Protein AF-F8UHG7-F1 (afdb_monomer)

Radius of gyration: 21.0 Å; Cα contacts (8 Å, |Δi|>4): 400; chains: 1; bounding box: 40×36×71 Å

InterPro domains:
  IPR013424 PEP-CTERM protein-sorting domain [PF07589] (144-165)
  IPR013424 PEP-CTERM protein-sorting domain [TIGR02595] (144-167)
  IPR061210 Npun_F0296-like domain [NF050191] (2-139)

Solvent-accessible surface area (backbone atoms only — not comparable 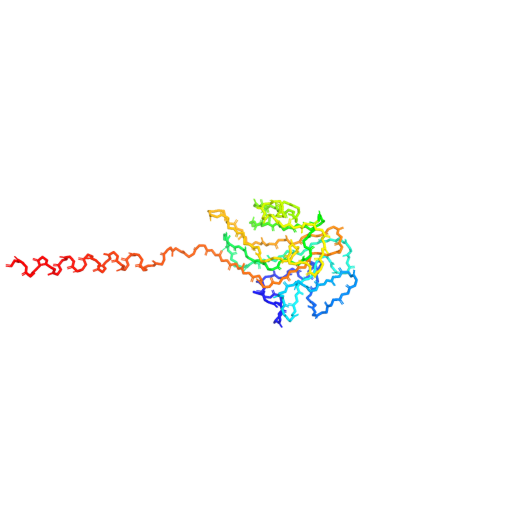to full-atom values): 8739 Å² total; per-residue (Å²): 72,46,40,70,91,42,79,80,46,69,38,62,42,93,86,32,28,48,44,79,44,73,68,66,60,98,57,45,53,60,31,61,93,66,69,75,22,30,39,36,22,18,36,95,41,55,46,36,38,33,47,36,29,59,78,49,68,22,24,34,41,34,32,32,37,11,24,27,16,75,53,26,33,46,33,35,18,38,93,84,40,79,72,49,72,45,40,26,46,58,51,13,68,77,70,78,40,42,40,73,47,40,61,79,45,65,56,16,20,46,76,46,78,47,77,48,76,90,48,61,26,32,31,43,33,46,34,11,66,34,64,44,35,20,37,34,56,37,44,72,41,50,85,71,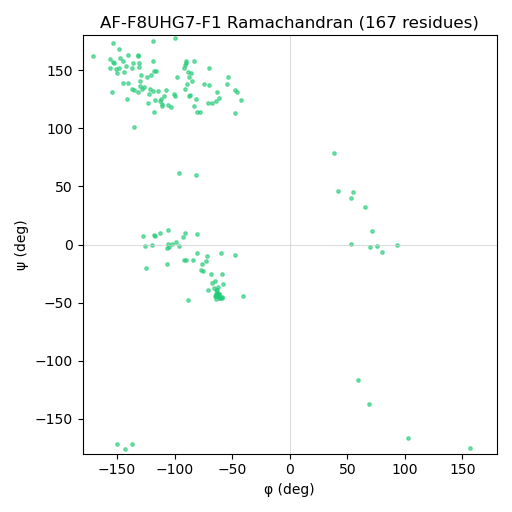72,79,57,65,61,61,58,50,46,53,51,51,51,52,52,53,54,56,53,54,56,65,74,75,108

Sequence (169 aa):
IDFSSGCGYANCNTAGNYQIVNNSTSTYARPVGSDGNYLTVPNPQSNGSATFQLGTTANYFGLLWGSLDTYNSITFLLNGTTVASYTGTQIAQMLGLNANGNQQNPSSNAYINFFFGDLLFNAVRLTSTNFAFESDNHAFGANVPEPGALALFGIGLAGLALRRRRQTA

pLDDT: mean 91.63, std 10.03, range [52.09, 98.69]

Foldseek 3Di:
DFCQVHDPFPDFPPVWQKDWDQQADPQGAAFPPHHHIWMKPHPPDFWTKTKGFRVDKFQKKKKFKFQAAQFKKKFFAAPNHTPDMDHSVRVCVVPVADRHRDRPDVSRTDIDMGGRDPDIGGMMMITGNGRTTIIGDMDTHHPDPPPCVVVVVVVVVVVVVVVVVVVVD

Organism: NCBI:txid358574

Secondary structure (DSSP, 8-state):
--STTS--SSB--TTSS-EEESS--SS--PPTT--S-EEEES-SSSSEEEEEEEEEEESEEEEEEES--SSEEEEEEETTEEEEEEEHHHHHHHHT---S--SS-GGGSEEEEEE-TT--EEEEEEEESSS-EEEEEEEEE----S-THHHHHHHHHHHHHHHHHHH--

Nearest PDB structures (foldseek):
  6tfj-assembly1_D  TM=5.182E-01  e=6.509E-03  Bacillus thuringiensis
  6tfj-assembly1_A  TM=4.942E-01  e=1.774E-02  Bacillus thuringiensis
  6v1v-assembly1_D  TM=4.767E-01  e=4.089E-02  Bacillus thuringiensis
  3eb7-assembly3_C  TM=4.607E-01  e=2.174E-01  Bacillus thuringiensis
  2okx-assembly1_A  TM=4.740E-01  e=1.155E+00  Bacillus sp. GL1

Structure (mmCIF, N/CA/C/O backbone):
data_AF-F8UHG7-F1
#
_entry.id   AF-F8UHG7-F1
#
loop_
_atom_site.group_PDB
_atom_site.id
_atom_site.type_symbol
_atom_site.label_atom_id
_atom_site.label_alt_id
_atom_site.label_comp_id
_atom_site.label_asym_id
_atom_site.label_entity_id
_atom_site.label_seq_id
_atom_site.pdbx_PDB_ins_code
_atom_site.Cartn_x
_atom_site.Cartn_y
_atom_site.Cartn_z
_atom_site.occupancy
_atom_site.B_iso_or_equiv
_atom_site.auth_seq_id
_atom_site.auth_comp_id
_atom_site.auth_asym_id
_atom_site.auth_atom_id
_atom_site.pdbx_PDB_model_num
ATOM 1 N N . ILE A 1 1 ? -0.347 -8.136 9.036 1.00 93.19 1 ILE A N 1
ATOM 2 C CA . ILE A 1 1 ? -0.143 -9.185 8.013 1.00 93.19 1 ILE A CA 1
ATOM 3 C C . ILE A 1 1 ? 1.296 -9.066 7.555 1.00 93.19 1 ILE A C 1
ATOM 5 O O . ILE A 1 1 ? 1.644 -8.036 6.999 1.00 93.19 1 ILE A O 1
ATOM 9 N N . ASP A 1 2 ? 2.100 -10.0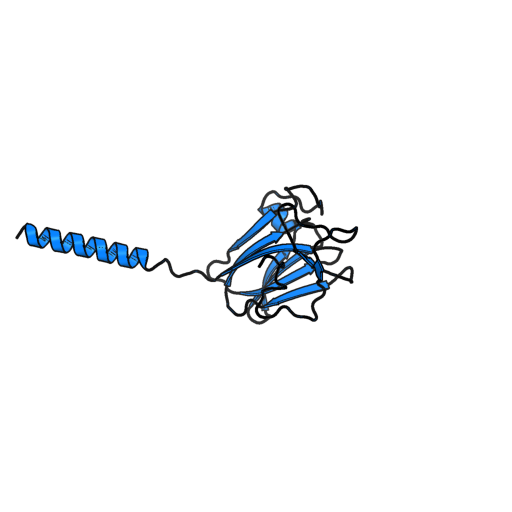80 7.848 1.00 92.00 2 ASP A N 1
ATOM 10 C CA . ASP A 1 2 ? 3.555 -10.153 7.613 1.00 92.00 2 ASP A CA 1
ATOM 11 C C . ASP A 1 2 ? 3.931 -11.200 6.544 1.00 92.00 2 ASP A C 1
ATOM 13 O O . ASP A 1 2 ? 5.070 -11.640 6.450 1.00 92.00 2 ASP A O 1
ATOM 17 N N . PHE A 1 3 ? 2.916 -11.734 5.854 1.00 94.88 3 PHE A N 1
ATOM 18 C CA . PHE A 1 3 ? 2.979 -12.782 4.832 1.00 94.88 3 PHE A CA 1
ATOM 19 C C . PHE A 1 3 ? 3.691 -14.100 5.198 1.00 94.88 3 PHE A C 1
ATOM 21 O O . PHE A 1 3 ? 3.725 -15.044 4.397 1.00 94.88 3 PHE A O 1
ATOM 28 N N . SER A 1 4 ? 4.205 -14.231 6.418 1.00 93.06 4 SER A N 1
ATOM 29 C CA . SER A 1 4 ? 5.019 -15.365 6.864 1.00 93.06 4 SER A CA 1
ATOM 30 C C . SER A 1 4 ? 4.169 -16.600 7.171 1.00 93.06 4 SER A C 1
ATOM 32 O O . SER A 1 4 ? 4.642 -17.729 7.071 1.00 93.06 4 SER A O 1
ATOM 34 N N . SER A 1 5 ? 2.879 -16.395 7.445 1.00 90.44 5 SER A N 1
ATOM 35 C CA . SER A 1 5 ? 1.857 -17.441 7.610 1.00 90.44 5 SER A CA 1
ATOM 36 C C . SER A 1 5 ? 0.896 -17.554 6.413 1.00 90.44 5 SER A C 1
ATOM 38 O O . SER A 1 5 ? -0.134 -18.224 6.493 1.00 90.44 5 SER A O 1
ATOM 40 N N . GLY A 1 6 ? 1.228 -16.911 5.288 1.00 89.31 6 GLY A N 1
ATOM 41 C CA . GLY A 1 6 ? 0.364 -16.783 4.114 1.00 89.31 6 GLY A CA 1
ATOM 42 C C . GLY A 1 6 ? -0.274 -15.398 4.012 1.00 89.31 6 GLY A C 1
ATOM 43 O O . GLY A 1 6 ? 0.143 -14.451 4.663 1.00 89.31 6 GLY A O 1
ATOM 44 N N . CYS A 1 7 ? -1.287 -15.252 3.161 1.00 90.12 7 CYS A N 1
ATOM 45 C CA . CYS A 1 7 ? -1.787 -13.929 2.782 1.00 90.12 7 CYS A CA 1
ATOM 46 C C . CYS A 1 7 ? -2.500 -13.152 3.913 1.00 90.12 7 CYS A C 1
ATOM 48 O O . CYS A 1 7 ? -2.511 -11.928 3.881 1.00 90.12 7 CYS A O 1
ATOM 50 N N . GLY A 1 8 ? -3.076 -13.818 4.920 1.00 90.94 8 GLY A N 1
ATOM 51 C CA . GLY A 1 8 ? -3.597 -13.167 6.135 1.00 90.94 8 GLY A CA 1
ATOM 52 C C . GLY A 1 8 ? -4.852 -12.291 5.977 1.00 90.94 8 GLY A C 1
ATOM 53 O O . GLY A 1 8 ? -5.355 -11.781 6.975 1.00 90.94 8 GLY A O 1
ATOM 54 N N . TYR A 1 9 ? -5.379 -12.122 4.761 1.00 93.69 9 TYR A N 1
ATOM 55 C CA . TYR A 1 9 ? -6.647 -11.435 4.490 1.00 93.69 9 TYR A CA 1
ATOM 56 C C . TYR A 1 9 ? -7.840 -12.396 4.514 1.00 93.69 9 TYR A C 1
ATOM 58 O O . TYR A 1 9 ? -7.687 -13.594 4.276 1.00 93.69 9 TYR A O 1
ATOM 66 N N . ALA A 1 10 ? -9.048 -11.862 4.728 1.00 91.56 10 ALA A N 1
ATOM 67 C CA . ALA A 1 10 ? -10.279 -12.657 4.703 1.00 91.56 10 ALA A CA 1
ATOM 68 C C . ALA A 1 1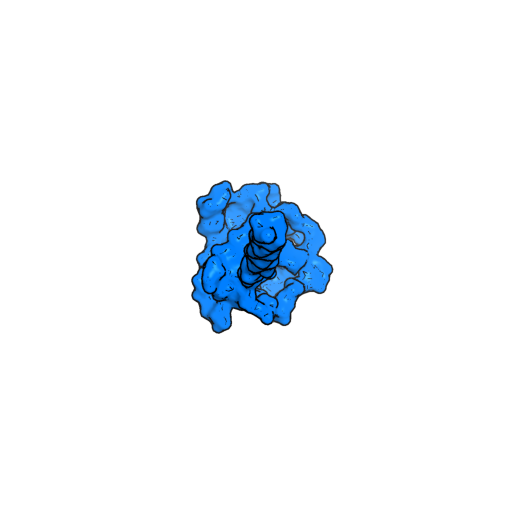0 ? -10.526 -13.295 3.327 1.00 91.56 10 ALA A C 1
ATOM 70 O O . ALA A 1 10 ? -11.000 -14.425 3.234 1.00 91.56 10 ALA A O 1
ATOM 71 N N . ASN A 1 11 ? -10.179 -12.581 2.253 1.00 90.62 11 ASN A N 1
ATOM 72 C CA . ASN A 1 11 ? -10.058 -13.165 0.925 1.00 90.62 11 ASN A CA 1
ATOM 73 C C . ASN A 1 11 ? -8.868 -12.545 0.193 1.00 90.62 11 ASN A C 1
ATOM 75 O O . ASN A 1 11 ? -8.762 -11.327 0.043 1.00 90.62 11 ASN A O 1
ATOM 79 N N . CYS A 1 12 ? -7.991 -13.422 -0.269 1.00 83.50 12 CYS A N 1
ATOM 80 C CA . CYS A 1 12 ? -6.723 -13.086 -0.889 1.00 83.50 12 CYS A CA 1
ATOM 81 C C . CYS A 1 12 ? -6.774 -12.968 -2.409 1.00 83.50 12 CYS A C 1
ATOM 83 O O . CYS A 1 12 ? -5.727 -12.822 -3.018 1.00 83.50 12 CYS A O 1
ATOM 85 N N . ASN A 1 13 ? -7.965 -13.051 -3.012 1.00 73.75 13 ASN A N 1
ATOM 86 C CA . ASN A 1 13 ? -8.179 -13.138 -4.453 1.00 73.75 13 ASN A CA 1
ATOM 87 C C . ASN A 1 13 ? -7.121 -14.022 -5.127 1.00 73.75 13 ASN A C 1
ATOM 89 O O . ASN A 1 13 ? -6.181 -13.528 -5.744 1.00 73.75 13 ASN A O 1
ATOM 93 N N . THR A 1 14 ? -7.288 -15.339 -5.037 1.00 61.66 14 THR A N 1
ATOM 94 C CA . THR A 1 14 ? -6.358 -16.329 -5.612 1.00 61.66 14 THR A CA 1
ATOM 95 C C . THR A 1 14 ? -6.188 -16.220 -7.135 1.00 61.66 14 THR A C 1
ATOM 97 O O . THR A 1 14 ? -5.340 -16.908 -7.690 1.00 61.66 14 THR A O 1
ATOM 100 N N . ALA A 1 15 ? -6.981 -15.382 -7.817 1.00 66.44 15 ALA A N 1
ATOM 101 C CA . ALA A 1 15 ? -6.827 -15.043 -9.231 1.00 66.44 15 ALA A CA 1
ATOM 102 C C . ALA A 1 15 ? -6.038 -13.735 -9.479 1.00 66.44 15 ALA A C 1
ATOM 104 O O . ALA A 1 15 ? -5.854 -13.344 -10.629 1.00 66.44 15 ALA A O 1
ATOM 105 N N . GLY A 1 16 ? -5.603 -13.030 -8.430 1.00 76.81 16 GLY A N 1
ATOM 106 C CA . GLY A 1 16 ? -4.786 -11.821 -8.533 1.00 76.81 16 GLY A CA 1
ATOM 107 C C . GLY A 1 16 ? -3.361 -12.118 -9.003 1.00 76.81 16 GLY A C 1
ATOM 108 O O . GLY A 1 16 ? -2.816 -13.189 -8.747 1.00 76.81 16 GLY A O 1
ATOM 109 N N . ASN A 1 17 ? -2.734 -11.151 -9.670 1.00 91.12 17 ASN A N 1
ATOM 110 C CA . ASN A 1 17 ? -1.389 -11.294 -10.229 1.00 91.12 17 ASN A CA 1
ATOM 111 C C . ASN A 1 17 ? -0.308 -11.078 -9.160 1.00 91.12 17 ASN A C 1
ATOM 113 O O . ASN A 1 17 ? 0.473 -10.148 -9.291 1.00 91.12 17 ASN A O 1
ATOM 117 N N . TYR A 1 18 ? -0.259 -11.862 -8.085 1.00 94.00 18 TYR A N 1
ATOM 118 C CA . TYR A 1 18 ? 0.736 -11.665 -7.024 1.00 94.00 18 TYR A CA 1
ATOM 119 C C . TYR A 1 18 ? 1.452 -12.947 -6.625 1.00 94.00 18 TYR A C 1
ATOM 121 O O . TYR A 1 18 ? 0.971 -14.055 -6.859 1.00 94.00 18 TYR A O 1
ATOM 129 N N . GLN A 1 19 ? 2.587 -12.780 -5.953 1.00 94.31 19 GLN A N 1
ATOM 130 C CA . GLN A 1 19 ? 3.249 -13.853 -5.222 1.00 94.31 19 GLN A CA 1
ATOM 131 C C . GLN A 1 19 ? 3.617 -13.400 -3.812 1.00 94.31 19 GLN A C 1
ATOM 133 O O . GLN A 1 19 ? 3.823 -12.215 -3.554 1.00 94.31 19 GLN A O 1
ATOM 138 N N . ILE A 1 20 ? 3.693 -14.375 -2.909 1.00 94.94 20 ILE A N 1
ATOM 139 C CA . ILE A 1 20 ? 4.339 -14.223 -1.609 1.00 94.94 20 ILE A CA 1
ATOM 140 C C . ILE A 1 20 ? 5.691 -14.913 -1.725 1.00 94.94 20 ILE A C 1
ATOM 142 O O . ILE A 1 20 ? 5.751 -16.110 -2.012 1.00 94.94 20 ILE A O 1
ATOM 146 N N . VAL A 1 21 ? 6.764 -14.152 -1.549 1.00 95.62 21 VAL A N 1
ATOM 147 C CA . VAL A 1 21 ? 8.140 -14.601 -1.786 1.00 95.62 21 VAL A CA 1
ATOM 148 C C . VAL A 1 21 ? 9.026 -14.236 -0.601 1.00 95.62 21 VAL A C 1
ATOM 150 O O . VAL A 1 21 ? 8.669 -13.391 0.214 1.00 95.62 21 VAL A O 1
ATOM 153 N N . ASN A 1 22 ? 10.195 -14.866 -0.498 1.00 96.62 22 ASN A N 1
ATOM 154 C CA . ASN A 1 22 ? 11.166 -14.592 0.567 1.00 96.62 22 ASN A CA 1
ATOM 155 C C . ASN A 1 22 ? 12.577 -14.277 0.047 1.00 96.62 22 ASN A C 1
ATOM 157 O O . ASN A 1 22 ? 13.508 -14.135 0.839 1.00 96.62 22 ASN A O 1
ATOM 161 N N . ASN A 1 23 ? 12.744 -14.141 -1.266 1.00 95.06 23 ASN A N 1
ATOM 162 C CA . ASN A 1 23 ? 13.999 -13.819 -1.940 1.00 95.06 23 ASN A CA 1
ATOM 163 C C . ASN A 1 23 ? 13.880 -12.501 -2.719 1.00 95.06 23 ASN A C 1
ATOM 165 O O . ASN A 1 23 ? 12.794 -11.942 -2.819 1.00 95.06 23 ASN A O 1
ATOM 169 N N . SER A 1 24 ? 14.982 -12.028 -3.298 1.00 95.00 24 SER A N 1
ATOM 170 C CA . SER A 1 24 ? 14.996 -10.922 -4.266 1.00 95.00 24 SER A CA 1
ATOM 171 C C . SER A 1 24 ? 15.534 -11.424 -5.608 1.00 95.00 24 SER A C 1
ATOM 173 O O . SER A 1 24 ? 16.361 -12.336 -5.650 1.00 95.00 24 SER A O 1
ATOM 175 N N . THR A 1 25 ? 15.064 -10.837 -6.702 1.00 93.62 25 THR A N 1
ATOM 176 C CA . THR A 1 25 ? 15.437 -11.153 -8.087 1.00 93.62 25 THR A CA 1
ATOM 177 C C . THR A 1 25 ? 15.630 -9.857 -8.883 1.00 93.62 25 THR A C 1
ATOM 179 O O . THR A 1 25 ? 15.609 -8.766 -8.321 1.00 93.62 25 THR A O 1
ATOM 182 N N . SER A 1 26 ? 15.807 -9.944 -10.205 1.00 90.19 26 SER A N 1
ATOM 183 C CA . SER A 1 26 ? 15.827 -8.756 -11.069 1.00 90.19 26 SER A CA 1
ATOM 184 C C . SER A 1 26 ? 14.450 -8.112 -11.274 1.00 90.19 26 SER A C 1
ATOM 186 O O . SER A 1 26 ? 14.390 -7.002 -11.789 1.00 90.19 26 SER A O 1
ATOM 188 N N . THR A 1 27 ? 13.354 -8.795 -10.924 1.00 92.38 27 THR A N 1
ATOM 189 C CA . THR A 1 27 ? 11.975 -8.304 -11.117 1.00 92.38 27 THR A CA 1
ATOM 190 C C . THR A 1 27 ? 11.303 -7.864 -9.821 1.00 92.38 27 THR A C 1
ATOM 192 O O . THR A 1 27 ? 10.289 -7.190 -9.861 1.00 92.38 27 THR A O 1
ATOM 195 N N . TYR A 1 28 ? 11.821 -8.257 -8.664 1.00 94.81 28 TYR A N 1
ATOM 196 C CA . TYR A 1 28 ? 11.271 -7.835 -7.381 1.00 94.81 28 TYR A CA 1
ATOM 197 C C . TYR A 1 28 ? 12.341 -7.922 -6.299 1.00 94.81 28 TYR A C 1
ATOM 199 O O . TYR A 1 28 ? 13.235 -8.770 -6.365 1.00 94.81 28 TYR A O 1
ATOM 207 N N . ALA A 1 29 ? 12.235 -7.090 -5.278 1.00 96.00 29 ALA A N 1
ATOM 208 C CA . ALA A 1 29 ? 13.109 -7.085 -4.126 1.00 96.00 29 ALA A CA 1
ATOM 209 C C . ALA A 1 29 ? 12.329 -6.910 -2.827 1.00 96.00 29 ALA A C 1
ATOM 211 O O . ALA A 1 29 ? 11.262 -6.305 -2.769 1.00 96.00 29 ALA A O 1
ATOM 212 N N . ARG A 1 30 ? 12.895 -7.455 -1.752 1.00 96.44 30 ARG A N 1
ATOM 213 C CA . ARG A 1 30 ? 12.339 -7.278 -0.417 1.00 96.44 30 ARG A CA 1
ATOM 214 C C . ARG A 1 30 ? 12.374 -5.793 -0.022 1.00 96.44 30 ARG A C 1
ATOM 216 O O . ARG A 1 30 ? 13.456 -5.204 -0.101 1.00 96.44 30 ARG A O 1
ATOM 223 N N . PRO A 1 31 ? 11.263 -5.218 0.481 1.00 96.81 31 PRO A N 1
ATOM 224 C CA . PRO A 1 31 ? 11.268 -3.877 1.052 1.00 96.81 31 PRO A CA 1
ATOM 225 C C . PRO A 1 31 ? 12.322 -3.728 2.154 1.00 96.81 31 PRO A C 1
ATOM 227 O O . PRO A 1 31 ? 12.472 -4.600 3.016 1.00 96.81 31 PRO A O 1
ATOM 230 N N . VAL A 1 32 ? 13.032 -2.601 2.174 1.00 95.94 32 VAL A N 1
ATOM 231 C CA . VAL A 1 32 ? 13.967 -2.303 3.271 1.00 95.94 32 VAL A CA 1
ATOM 232 C C . VAL A 1 32 ? 13.194 -2.233 4.592 1.00 95.94 32 VAL A C 1
ATOM 234 O O . VAL A 1 32 ? 12.234 -1.478 4.713 1.00 95.94 32 VAL A O 1
ATOM 237 N N . GLY A 1 33 ? 13.625 -3.011 5.589 1.00 90.94 33 GLY A N 1
ATOM 238 C CA . GLY A 1 33 ? 12.972 -3.093 6.902 1.00 90.94 33 GLY A CA 1
ATOM 239 C C . GLY A 1 33 ? 11.933 -4.212 7.046 1.00 90.94 33 GLY A C 1
ATOM 240 O O . GLY A 1 33 ? 11.384 -4.359 8.133 1.00 90.94 33 GLY A O 1
ATOM 241 N N . SER A 1 34 ? 11.689 -5.003 5.995 1.00 93.38 34 SER A N 1
ATOM 242 C CA . SER A 1 34 ? 10.912 -6.250 6.062 1.00 93.38 34 SER A CA 1
ATOM 243 C C . SER A 1 34 ? 11.812 -7.439 6.420 1.00 93.38 34 SER A C 1
ATOM 245 O O . SER A 1 34 ? 12.960 -7.539 5.964 1.00 93.38 34 SER A O 1
ATOM 247 N N . ASP A 1 35 ? 11.280 -8.375 7.201 1.00 90.81 35 ASP A N 1
ATOM 248 C CA . ASP A 1 35 ? 11.839 -9.701 7.428 1.00 90.81 35 ASP A CA 1
ATOM 249 C C . ASP A 1 35 ? 10.867 -10.799 6.964 1.00 90.81 35 ASP A C 1
ATOM 251 O O . ASP A 1 35 ? 9.678 -10.588 6.778 1.00 90.81 35 ASP A O 1
ATOM 255 N N . GLY A 1 36 ? 11.396 -11.993 6.690 1.00 93.75 36 GLY A N 1
ATOM 256 C CA . GLY A 1 36 ? 10.568 -13.108 6.229 1.00 93.75 36 GLY A CA 1
ATOM 257 C C . GLY A 1 36 ? 9.980 -12.937 4.821 1.00 93.75 36 GLY A C 1
ATOM 258 O O . GLY A 1 36 ? 10.696 -12.615 3.864 1.00 93.75 36 GLY A O 1
ATOM 259 N N . ASN A 1 37 ? 8.703 -13.297 4.692 1.00 97.19 37 ASN A N 1
ATOM 260 C CA . ASN A 1 37 ? 7.975 -13.288 3.429 1.00 97.19 37 ASN A CA 1
ATOM 261 C C . ASN A 1 37 ? 7.386 -11.902 3.159 1.00 97.19 37 ASN A C 1
ATOM 263 O O . ASN A 1 37 ? 6.931 -11.235 4.073 1.00 97.19 37 ASN A O 1
ATOM 267 N N . TYR A 1 38 ? 7.289 -11.516 1.893 1.00 97.06 38 TYR A N 1
ATOM 268 C CA . TYR A 1 38 ? 6.633 -10.279 1.483 1.00 97.06 38 TYR A CA 1
ATOM 269 C C . TYR A 1 38 ? 5.825 -10.494 0.206 1.00 97.06 38 TYR A C 1
ATOM 271 O O . TYR A 1 38 ? 5.984 -11.491 -0.508 1.00 97.06 38 TYR A O 1
ATOM 279 N N . LEU A 1 39 ? 4.928 -9.555 -0.067 1.00 96.25 39 LEU A N 1
ATOM 280 C CA . LEU A 1 39 ? 4.072 -9.554 -1.239 1.00 96.25 39 LEU A CA 1
ATOM 281 C C . LEU A 1 39 ? 4.755 -8.838 -2.408 1.00 96.25 39 LEU A C 1
ATOM 283 O O . LEU A 1 39 ? 5.315 -7.757 -2.235 1.00 96.25 39 LEU A O 1
ATOM 287 N N . THR A 1 40 ? 4.632 -9.393 -3.613 1.00 96.38 40 THR A N 1
ATOM 288 C CA . THR A 1 40 ? 5.012 -8.721 -4.864 1.00 96.38 40 THR A CA 1
ATOM 289 C C . THR A 1 40 ? 3.889 -8.789 -5.905 1.00 96.38 40 THR A C 1
ATOM 291 O O . THR A 1 40 ? 3.254 -9.834 -6.078 1.00 96.38 40 THR A O 1
ATOM 294 N N . VAL A 1 41 ? 3.634 -7.667 -6.588 1.00 95.12 41 VAL A N 1
ATOM 295 C CA . VAL A 1 41 ? 2.648 -7.496 -7.671 1.00 95.12 41 VAL A CA 1
ATOM 296 C C . VAL A 1 41 ? 3.304 -6.707 -8.812 1.00 95.12 41 VAL A C 1
ATOM 298 O O . VAL A 1 41 ? 3.870 -5.667 -8.540 1.00 95.12 41 VAL A O 1
ATOM 301 N N . PRO A 1 42 ? 3.204 -7.083 -10.086 1.00 88.69 42 PRO A N 1
ATOM 302 C CA . PRO A 1 42 ? 2.531 -8.239 -10.599 1.00 88.69 42 PRO A CA 1
ATOM 303 C C . PRO A 1 42 ? 3.527 -9.398 -10.696 1.00 88.69 42 PRO A C 1
ATOM 305 O O . PRO A 1 42 ? 4.727 -9.193 -10.833 1.00 88.69 42 PRO A O 1
ATOM 308 N N . ASN A 1 43 ? 3.073 -10.639 -10.599 1.00 78.69 43 ASN A N 1
ATOM 309 C CA . ASN A 1 43 ? 3.933 -11.794 -10.854 1.00 78.69 43 ASN A CA 1
ATOM 310 C C . ASN A 1 43 ? 3.062 -12.975 -11.303 1.00 78.69 43 ASN A C 1
ATOM 312 O O . ASN A 1 43 ? 2.033 -13.221 -10.665 1.00 78.69 43 ASN A O 1
ATOM 316 N N . PRO A 1 44 ? 3.393 -13.680 -12.409 1.00 75.38 44 PRO A N 1
ATOM 317 C CA . PRO A 1 44 ? 4.589 -13.569 -13.272 1.00 75.38 44 PRO A CA 1
ATOM 318 C C . PRO A 1 44 ? 4.461 -12.614 -14.463 1.00 75.38 44 PRO A C 1
ATOM 320 O O . PRO A 1 44 ? 5.313 -12.611 -15.349 1.00 75.38 44 PRO A O 1
ATOM 323 N N . GLN A 1 45 ? 3.393 -11.824 -14.528 1.00 85.00 45 GLN A N 1
ATOM 324 C CA . GLN A 1 45 ? 3.194 -10.837 -15.591 1.00 85.00 45 GLN A CA 1
ATOM 325 C C . GLN A 1 45 ? 3.837 -9.504 -15.208 1.00 85.00 45 GLN A C 1
ATOM 327 O O . GLN A 1 45 ? 3.829 -9.154 -14.037 1.00 85.00 45 GLN A O 1
ATOM 332 N N . SER A 1 46 ? 4.335 -8.736 -16.184 1.00 88.62 46 SER A N 1
ATOM 333 C CA . SER A 1 46 ? 4.913 -7.399 -15.956 1.00 88.62 46 SER A CA 1
ATOM 334 C C . SER A 1 46 ? 3.860 -6.294 -15.831 1.00 88.62 46 SER A C 1
ATOM 336 O O . SER A 1 46 ? 4.188 -5.119 -15.878 1.00 88.62 46 SER A O 1
ATOM 338 N N . ASN A 1 47 ? 2.579 -6.645 -15.749 1.00 93.44 47 ASN A N 1
ATOM 339 C CA . ASN A 1 47 ? 1.494 -5.746 -15.381 1.00 93.44 47 ASN A CA 1
ATOM 340 C C . ASN A 1 47 ? 0.386 -6.562 -14.708 1.00 93.44 47 ASN A C 1
ATOM 342 O O . ASN A 1 47 ? 0.229 -7.752 -14.990 1.00 93.44 47 ASN A O 1
ATOM 346 N N . GLY A 1 48 ? -0.364 -5.940 -13.805 1.00 94.00 48 GLY A N 1
ATOM 347 C CA . GLY A 1 48 ? -1.474 -6.603 -13.138 1.00 94.00 48 GLY A CA 1
ATOM 348 C C . GLY A 1 48 ? -1.828 -5.982 -11.799 1.00 94.00 48 GLY A C 1
ATOM 349 O O . GLY A 1 48 ? -1.289 -4.953 -11.385 1.00 94.00 48 GLY A O 1
ATOM 350 N N . SER A 1 49 ? -2.773 -6.621 -11.118 1.00 94.56 49 SER A N 1
ATOM 351 C CA . SER A 1 49 ? -3.208 -6.182 -9.796 1.00 94.56 49 SER A CA 1
ATOM 352 C C . SER A 1 49 ? -3.568 -7.352 -8.893 1.00 94.56 49 SER A C 1
ATOM 354 O O . SER A 1 49 ? -3.914 -8.442 -9.355 1.00 94.56 49 SER A O 1
ATOM 356 N N . ALA A 1 50 ? -3.531 -7.099 -7.591 1.00 94.38 50 ALA A N 1
ATOM 357 C CA . ALA A 1 50 ? -4.061 -7.987 -6.571 1.00 94.38 50 ALA A CA 1
ATOM 358 C C . ALA A 1 50 ? -4.991 -7.198 -5.656 1.00 94.38 50 ALA A C 1
ATOM 360 O O . ALA A 1 50 ? -4.675 -6.082 -5.251 1.00 94.38 50 ALA A O 1
ATOM 361 N N . THR A 1 51 ? -6.166 -7.759 -5.373 1.00 95.62 51 THR A N 1
ATOM 362 C CA . THR A 1 51 ? -7.174 -7.132 -4.510 1.00 95.62 51 THR A CA 1
ATOM 363 C C . THR A 1 51 ? -7.394 -7.997 -3.287 1.00 95.62 51 THR A C 1
ATOM 365 O O . THR A 1 51 ? -7.748 -9.165 -3.418 1.00 95.62 51 THR A O 1
ATOM 368 N N . PHE A 1 52 ? -7.233 -7.405 -2.114 1.00 96.12 52 PHE A N 1
ATOM 369 C CA . PHE A 1 52 ? -7.330 -8.070 -0.826 1.00 96.12 52 PHE A CA 1
ATOM 370 C C . PHE A 1 52 ? -8.572 -7.581 -0.091 1.00 96.12 52 PHE A C 1
ATOM 372 O O . PHE A 1 52 ? -8.717 -6.384 0.160 1.00 96.12 52 PHE A O 1
ATOM 379 N N . GLN A 1 53 ? -9.475 -8.503 0.240 1.00 96.00 53 GLN A N 1
ATOM 380 C CA . GLN A 1 53 ? -10.675 -8.205 1.020 1.00 96.00 53 GLN A CA 1
ATOM 381 C C . GLN A 1 53 ? -10.352 -8.298 2.507 1.00 96.00 53 GLN A C 1
ATOM 383 O O . GLN A 1 53 ? -9.843 -9.317 2.981 1.00 96.00 53 GLN A O 1
ATOM 388 N N . LEU A 1 54 ? -10.697 -7.255 3.256 1.00 95.38 54 LEU A N 1
ATOM 389 C CA . LEU A 1 54 ? -10.392 -7.169 4.685 1.00 95.38 54 LEU A CA 1
ATOM 390 C C . LEU A 1 54 ? -11.305 -8.058 5.539 1.00 95.38 54 LEU A C 1
ATOM 392 O O . LEU A 1 54 ? -10.951 -8.399 6.662 1.00 95.38 54 LEU A O 1
ATOM 396 N N . GLY A 1 55 ? -12.493 -8.406 5.031 1.00 94.69 55 GLY A N 1
ATOM 397 C CA . GLY A 1 55 ? -13.543 -9.099 5.796 1.00 94.69 55 GLY A CA 1
ATOM 398 C C . GLY A 1 55 ? -14.292 -8.198 6.784 1.00 94.69 55 GLY A C 1
ATOM 399 O O . GLY A 1 55 ? -15.221 -8.644 7.446 1.00 94.69 55 GLY A O 1
ATOM 400 N N . THR A 1 56 ? -13.910 -6.925 6.857 1.00 94.75 56 THR A N 1
ATOM 401 C CA . THR A 1 56 ? -14.533 -5.871 7.659 1.00 94.75 56 THR A CA 1
ATOM 402 C C . THR A 1 56 ? -14.385 -4.532 6.932 1.00 94.75 56 THR A C 1
ATOM 404 O O . THR A 1 56 ? -13.636 -4.428 5.959 1.00 94.75 56 THR A O 1
ATOM 407 N N . THR A 1 57 ? -15.084 -3.497 7.387 1.00 96.38 57 THR A N 1
ATOM 408 C CA . THR A 1 57 ? -14.794 -2.117 6.984 1.00 96.38 57 THR A CA 1
ATOM 409 C C . THR A 1 57 ? -13.688 -1.531 7.853 1.00 96.38 57 THR A C 1
ATOM 411 O O . THR A 1 57 ? -13.670 -1.741 9.065 1.00 96.38 57 THR A O 1
ATOM 414 N N . ALA A 1 58 ? -12.801 -0.758 7.242 1.00 97.00 58 ALA A N 1
ATOM 415 C CA . ALA A 1 58 ? -11.713 -0.037 7.884 1.00 97.00 58 ALA A CA 1
ATOM 416 C C . ALA A 1 58 ? -11.705 1.425 7.416 1.00 97.00 58 ALA A C 1
ATOM 418 O O . ALA A 1 58 ? -12.200 1.740 6.334 1.00 97.00 58 ALA A O 1
ATOM 419 N N . ASN A 1 59 ? -11.127 2.306 8.229 1.00 97.12 59 ASN A N 1
ATOM 420 C CA . ASN A 1 59 ? -10.782 3.685 7.859 1.00 97.12 59 ASN A CA 1
ATOM 421 C C . ASN A 1 59 ? -9.271 3.951 7.991 1.00 97.12 59 ASN A C 1
ATOM 423 O O . ASN A 1 59 ? -8.801 5.048 7.693 1.00 97.12 59 ASN A O 1
ATOM 427 N N . TYR A 1 60 ? -8.507 2.945 8.419 1.00 97.44 60 TYR A N 1
ATOM 428 C CA . TYR A 1 60 ? -7.059 2.980 8.518 1.00 97.44 60 TYR A CA 1
ATOM 429 C C . TYR A 1 60 ? -6.435 1.805 7.767 1.00 97.44 60 TYR A C 1
ATOM 431 O O . TYR A 1 60 ? -6.882 0.662 7.912 1.00 97.44 60 TYR A O 1
ATOM 439 N N . PHE A 1 61 ? -5.380 2.089 7.005 1.00 98.25 61 PHE A N 1
ATOM 440 C CA . PHE A 1 61 ? -4.499 1.090 6.412 1.00 98.25 61 PHE A CA 1
ATOM 441 C C . PHE A 1 61 ? -3.040 1.521 6.549 1.00 98.25 61 PHE A C 1
ATOM 443 O O . PHE A 1 61 ? -2.696 2.657 6.232 1.00 98.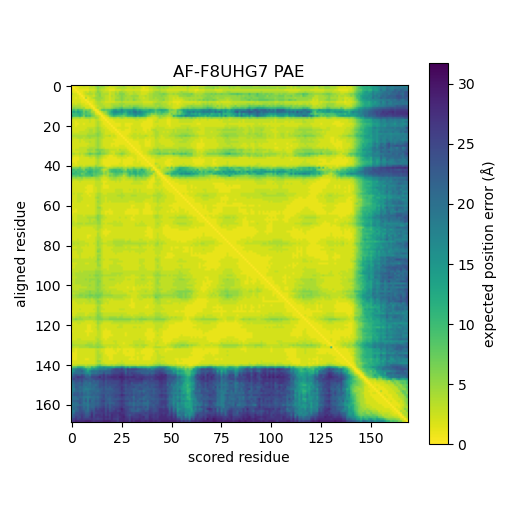25 61 PHE A O 1
ATOM 450 N N . GLY A 1 62 ? -2.182 0.607 6.973 1.00 98.25 62 GLY A N 1
ATOM 451 C CA . GLY A 1 62 ? -0.736 0.759 6.985 1.00 98.25 62 GLY A CA 1
ATOM 452 C C . GLY A 1 62 ? -0.087 -0.325 6.137 1.00 98.25 62 GLY A C 1
ATOM 453 O O . GLY A 1 62 ? -0.585 -1.449 6.098 1.00 98.25 62 GLY A O 1
ATOM 454 N N . LEU A 1 63 ? 1.017 -0.002 5.470 1.00 98.38 63 LEU A N 1
ATOM 455 C CA . LEU A 1 63 ? 1.895 -0.980 4.828 1.00 98.38 63 LEU A CA 1
ATOM 456 C C . LEU A 1 63 ? 3.337 -0.482 4.806 1.00 98.38 63 LEU A C 1
ATOM 458 O O . LEU A 1 63 ? 3.578 0.712 4.629 1.00 98.38 63 LEU A O 1
ATOM 462 N N . LEU A 1 64 ? 4.288 -1.405 4.895 1.00 98.12 64 LEU A N 1
ATOM 463 C CA . LEU A 1 64 ? 5.646 -1.177 4.425 1.00 98.12 64 LEU A CA 1
ATOM 464 C C . LEU A 1 64 ? 5.644 -1.322 2.904 1.00 98.12 64 LEU A C 1
ATOM 466 O O . LEU A 1 64 ? 5.390 -2.409 2.396 1.00 98.12 64 LEU A O 1
ATOM 470 N N . TRP A 1 65 ? 5.900 -0.234 2.185 1.00 98.12 65 TRP A N 1
ATOM 471 C CA . TRP A 1 65 ? 5.973 -0.223 0.726 1.00 98.12 65 TRP A CA 1
ATOM 472 C C . TRP A 1 65 ? 7.439 -0.120 0.302 1.00 98.12 65 TRP A C 1
ATOM 474 O O . TRP A 1 65 ? 8.128 0.833 0.675 1.00 98.12 65 TRP A O 1
ATOM 484 N N . GLY A 1 66 ? 7.913 -1.120 -0.444 1.00 97.31 66 GLY A N 1
ATOM 485 C CA . GLY A 1 66 ? 9.254 -1.168 -1.020 1.00 97.31 66 GLY A CA 1
ATOM 486 C C . GLY A 1 66 ? 9.336 -0.581 -2.426 1.00 97.31 66 GLY A C 1
ATOM 487 O O . GLY A 1 66 ? 8.337 -0.528 -3.140 1.00 97.31 66 GLY A O 1
ATOM 488 N N . SER A 1 67 ? 10.537 -0.122 -2.786 1.00 96.06 67 SER A N 1
ATOM 489 C CA . SER A 1 67 ? 10.891 0.406 -4.115 1.00 96.06 67 SER A CA 1
ATOM 490 C C . SER A 1 67 ? 9.835 1.326 -4.756 1.00 96.06 67 SER A C 1
ATOM 492 O O . SER A 1 67 ? 9.533 1.237 -5.939 1.00 96.06 67 SER A O 1
ATOM 494 N N . LEU A 1 68 ? 9.292 2.271 -3.983 1.00 97.19 68 LEU A N 1
ATOM 495 C CA . LEU A 1 68 ? 8.292 3.236 -4.446 1.00 97.19 68 LEU A CA 1
ATOM 496 C C . LEU A 1 68 ? 8.684 3.844 -5.809 1.00 97.19 68 LEU A C 1
ATOM 498 O O . LEU A 1 68 ? 9.811 4.314 -5.987 1.00 97.19 68 LEU A O 1
ATOM 502 N N . ASP A 1 69 ? 7.753 3.865 -6.766 1.00 97.06 69 ASP A N 1
ATOM 503 C CA . ASP A 1 69 ? 8.006 4.277 -8.154 1.00 97.06 69 ASP A CA 1
ATOM 504 C C . ASP A 1 69 ? 6.776 4.915 -8.835 1.00 97.06 69 ASP A C 1
ATOM 506 O O . ASP A 1 69 ? 5.778 5.259 -8.196 1.00 97.06 69 ASP A O 1
ATOM 510 N N . THR A 1 70 ? 6.878 5.147 -10.146 1.00 96.81 70 THR A N 1
ATOM 511 C CA . THR A 1 70 ? 5.871 5.832 -10.966 1.00 96.81 70 THR A CA 1
ATOM 512 C C . THR A 1 70 ? 4.824 4.905 -11.587 1.00 96.81 70 THR A C 1
ATOM 514 O O . THR A 1 70 ? 3.814 5.399 -12.087 1.00 96.81 70 THR A O 1
ATOM 517 N N . TYR A 1 71 ? 5.041 3.589 -11.580 1.00 96.69 71 TYR A N 1
ATOM 518 C CA . TYR A 1 71 ? 4.164 2.601 -12.223 1.00 96.69 71 TYR A CA 1
ATOM 519 C C . TYR A 1 71 ? 3.334 1.791 -11.218 1.00 96.69 71 TYR A C 1
ATOM 521 O O . TYR A 1 71 ? 2.479 0.999 -11.619 1.00 96.69 71 TYR A O 1
ATOM 529 N N . ASN A 1 72 ? 3.546 2.024 -9.924 1.00 98.06 72 ASN A N 1
ATOM 530 C CA . ASN A 1 72 ? 2.813 1.415 -8.827 1.00 98.06 72 ASN A CA 1
ATOM 531 C C . ASN A 1 72 ? 1.696 2.321 -8.281 1.00 98.06 72 ASN A C 1
ATOM 533 O O . ASN A 1 72 ? 1.833 3.544 -8.170 1.00 98.06 72 ASN A O 1
ATOM 537 N N . SER A 1 73 ? 0.577 1.713 -7.883 1.00 98.44 73 SER A N 1
ATOM 538 C CA . SER A 1 73 ? -0.527 2.408 -7.215 1.00 98.44 73 SER A CA 1
ATOM 539 C C . SER A 1 73 ? -1.278 1.524 -6.225 1.00 98.44 73 SER A C 1
ATOM 541 O O . SER A 1 73 ? -1.373 0.305 -6.385 1.00 98.44 73 SER A O 1
ATOM 543 N N . ILE A 1 74 ? -1.844 2.170 -5.208 1.00 98.69 74 ILE A N 1
ATOM 544 C CA . ILE A 1 74 ? -2.744 1.576 -4.222 1.00 98.69 74 ILE A CA 1
ATOM 545 C C . ILE A 1 74 ? -4.135 2.194 -4.374 1.00 98.69 74 ILE A C 1
ATOM 547 O O . ILE A 1 74 ? -4.284 3.414 -4.444 1.00 98.69 74 ILE A O 1
ATOM 551 N N . THR A 1 75 ? -5.165 1.355 -4.423 1.00 98.69 75 THR A N 1
ATOM 552 C CA . THR A 1 75 ? -6.572 1.763 -4.488 1.00 98.69 75 THR A CA 1
ATOM 553 C C . THR A 1 75 ? -7.332 1.191 -3.298 1.00 98.69 75 THR A C 1
ATOM 555 O O . THR A 1 75 ? -7.249 -0.002 -3.014 1.00 98.69 75 THR A O 1
ATOM 558 N N . PHE A 1 76 ? -8.133 2.024 -2.646 1.00 98.62 76 PHE A N 1
ATOM 55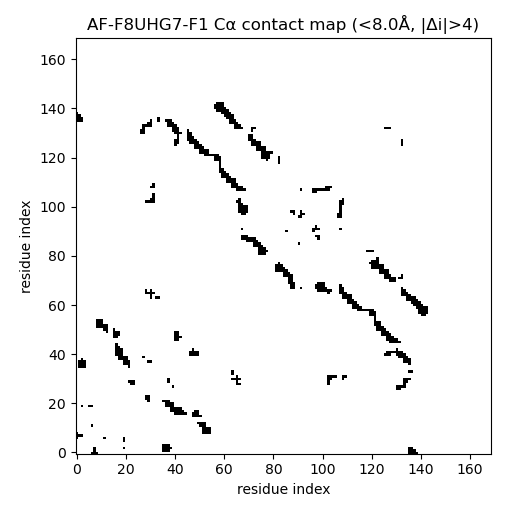9 C CA . PHE A 1 76 ? -9.044 1.640 -1.572 1.00 98.62 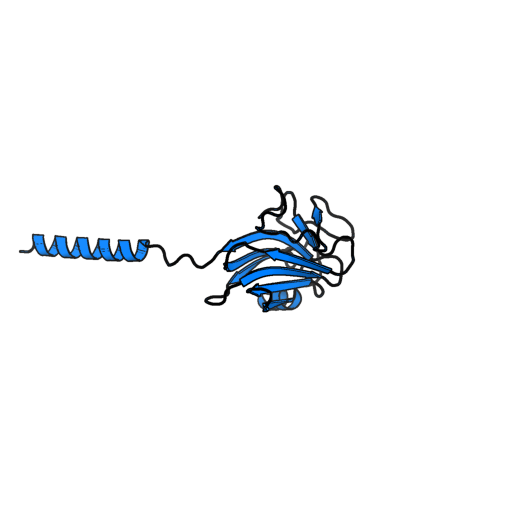76 PHE A CA 1
ATOM 560 C C . PHE A 1 76 ? -10.452 1.522 -2.138 1.00 98.62 76 PHE A C 1
ATOM 562 O O . PHE A 1 76 ? -10.912 2.430 -2.836 1.00 98.62 76 PHE A O 1
ATOM 569 N N . LEU A 1 77 ? -11.131 0.406 -1.868 1.00 98.25 77 LEU A N 1
ATOM 570 C CA . LEU A 1 77 ? -12.466 0.136 -2.397 1.00 98.25 77 LEU A CA 1
ATOM 571 C C . LEU A 1 77 ? -13.466 -0.139 -1.281 1.00 98.25 77 LEU A C 1
ATOM 573 O O . LEU A 1 77 ? -13.150 -0.810 -0.301 1.00 98.25 77 LEU A O 1
ATOM 577 N N . LEU A 1 78 ? -14.696 0.319 -1.487 1.00 97.81 78 LEU A N 1
ATOM 578 C CA . LEU A 1 78 ? -15.861 -0.035 -0.692 1.00 97.81 78 LEU A CA 1
ATOM 579 C C . LEU A 1 78 ? -16.868 -0.733 -1.601 1.00 97.81 78 LEU A C 1
ATOM 581 O O . LEU A 1 78 ? -17.394 -0.133 -2.538 1.00 97.81 78 LEU A O 1
ATOM 585 N N . ASN A 1 79 ? -17.117 -2.018 -1.349 1.00 96.31 79 ASN A N 1
ATOM 586 C CA . ASN A 1 79 ? -18.050 -2.838 -2.135 1.00 96.31 79 ASN A CA 1
ATOM 587 C C . ASN A 1 79 ? -17.742 -2.804 -3.645 1.00 96.31 79 ASN A C 1
ATOM 589 O O . ASN A 1 79 ? -18.637 -2.699 -4.478 1.00 96.31 79 ASN A O 1
ATOM 593 N N . GLY A 1 80 ? -16.452 -2.837 -3.993 1.00 94.62 80 GLY A N 1
ATOM 594 C CA . GLY A 1 80 ? -15.973 -2.779 -5.379 1.00 94.62 80 GLY A CA 1
ATOM 595 C C . GLY A 1 80 ? -15.927 -1.377 -5.999 1.00 94.62 80 GLY A C 1
ATOM 596 O O . GLY A 1 80 ? -15.377 -1.228 -7.086 1.00 94.62 80 GLY A O 1
ATOM 597 N N . THR A 1 81 ? -16.432 -0.345 -5.316 1.00 97.44 81 THR A N 1
ATOM 598 C CA . THR A 1 81 ? -16.346 1.052 -5.770 1.00 97.44 81 THR A CA 1
ATOM 599 C C . THR A 1 81 ? -15.090 1.713 -5.216 1.00 97.44 81 THR A C 1
ATOM 601 O O . THR A 1 81 ? -14.801 1.585 -4.029 1.00 97.44 81 THR A O 1
ATOM 604 N N . THR A 1 82 ? -14.342 2.433 -6.053 1.00 98.38 82 THR A N 1
ATOM 605 C CA . THR A 1 82 ? -13.154 3.183 -5.619 1.00 98.38 82 THR A CA 1
ATOM 606 C C . THR A 1 82 ? -13.537 4.300 -4.649 1.00 98.38 82 THR A C 1
ATOM 608 O O . THR A 1 82 ? -14.311 5.186 -4.998 1.00 98.38 82 THR A O 1
ATOM 611 N N . VAL A 1 83 ? -12.942 4.275 -3.457 1.00 98.25 83 VAL A N 1
ATOM 612 C CA . VAL A 1 83 ? -13.009 5.351 -2.456 1.00 98.25 83 VAL A CA 1
ATOM 613 C C . VAL A 1 83 ? -11.885 6.352 -2.702 1.00 98.25 83 VAL A C 1
ATOM 615 O O . VAL A 1 83 ? -12.117 7.554 -2.753 1.00 98.25 83 VAL A O 1
ATOM 618 N N . ALA A 1 84 ? -10.663 5.848 -2.894 1.00 98.44 84 ALA A N 1
ATOM 619 C CA . ALA A 1 84 ? -9.488 6.650 -3.210 1.00 98.44 84 ALA A CA 1
ATOM 620 C C . ALA A 1 84 ? -8.426 5.816 -3.929 1.00 98.44 84 ALA A C 1
ATOM 622 O O . ALA A 1 84 ? -8.406 4.588 -3.822 1.00 98.44 84 ALA A O 1
ATOM 623 N N . SER A 1 85 ? -7.519 6.486 -4.637 1.00 98.38 85 SER A N 1
ATOM 624 C CA . SER A 1 85 ? -6.366 5.856 -5.274 1.00 98.38 85 SER A CA 1
ATOM 625 C C . SER A 1 85 ? -5.166 6.789 -5.232 1.00 98.38 85 SER A C 1
ATOM 627 O O . SER A 1 85 ? -5.314 7.982 -5.490 1.00 98.38 85 SER A O 1
ATOM 629 N N . TYR A 1 86 ? -3.991 6.229 -4.954 1.00 98.56 86 TYR A N 1
ATOM 630 C CA . TYR A 1 86 ? -2.733 6.966 -4.877 1.00 98.56 86 TYR A CA 1
ATOM 631 C C . TYR A 1 86 ? -1.651 6.251 -5.681 1.00 98.56 86 TYR A C 1
ATOM 633 O O . TYR A 1 86 ? -1.454 5.043 -5.536 1.00 98.56 86 TYR A O 1
ATOM 641 N N . THR A 1 87 ? -0.944 6.992 -6.530 1.00 98.50 87 THR A N 1
ATOM 642 C CA . THR A 1 87 ? 0.266 6.503 -7.204 1.00 98.50 87 THR A CA 1
ATOM 643 C C . THR A 1 87 ? 1.479 6.643 -6.292 1.00 98.50 87 THR A C 1
ATOM 645 O O . THR A 1 87 ? 1.494 7.494 -5.397 1.00 98.50 87 THR A O 1
ATOM 648 N N . GLY A 1 88 ? 2.532 5.863 -6.544 1.00 97.00 88 GLY A N 1
ATOM 649 C CA . GLY A 1 88 ? 3.784 6.014 -5.803 1.00 97.00 88 GLY A CA 1
ATOM 650 C C . GLY A 1 88 ? 4.370 7.427 -5.921 1.00 97.00 88 GLY A C 1
ATOM 651 O O . GLY A 1 88 ? 4.853 7.975 -4.936 1.00 97.00 88 GLY A O 1
ATOM 652 N N . THR A 1 89 ? 4.212 8.098 -7.069 1.00 97.56 89 THR A N 1
ATOM 653 C CA . THR A 1 89 ? 4.609 9.509 -7.240 1.00 97.56 89 THR A CA 1
ATOM 654 C C . THR A 1 89 ? 3.820 10.472 -6.355 1.00 97.56 89 THR A C 1
ATOM 656 O O . THR A 1 89 ? 4.421 11.363 -5.759 1.00 97.56 89 THR A O 1
ATOM 659 N N . GLN A 1 90 ? 2.497 10.308 -6.245 1.00 98.31 90 GLN A N 1
ATOM 660 C CA . GLN A 1 90 ? 1.677 11.161 -5.375 1.00 98.31 90 GLN A CA 1
ATOM 661 C C . GLN A 1 90 ? 2.092 11.001 -3.911 1.00 98.31 90 GLN A C 1
ATOM 663 O O . GLN A 1 90 ? 2.292 11.994 -3.216 1.00 98.31 90 GLN A O 1
ATOM 668 N N . ILE A 1 91 ? 2.298 9.758 -3.467 1.00 97.62 91 ILE A N 1
ATOM 669 C CA . ILE A 1 91 ? 2.795 9.469 -2.118 1.00 97.62 91 ILE A CA 1
ATOM 670 C C . ILE A 1 91 ? 4.175 10.084 -1.898 1.00 97.62 91 ILE A C 1
ATOM 672 O O . ILE A 1 91 ? 4.398 10.741 -0.881 1.00 97.62 91 ILE A O 1
ATOM 676 N N . ALA A 1 92 ? 5.082 9.924 -2.862 1.00 97.19 92 ALA A N 1
ATOM 677 C CA . ALA A 1 92 ? 6.426 10.470 -2.769 1.00 97.19 92 ALA A CA 1
ATOM 678 C C . ALA A 1 92 ? 6.423 11.992 -2.602 1.00 97.19 92 ALA A C 1
ATOM 680 O O . ALA A 1 92 ? 7.085 12.520 -1.711 1.00 97.19 92 ALA A O 1
ATOM 681 N N . GLN A 1 93 ? 5.607 12.686 -3.393 1.00 97.56 93 GLN A N 1
ATOM 682 C CA . GLN A 1 93 ? 5.438 14.135 -3.299 1.00 97.56 93 GLN A CA 1
ATOM 683 C C . GLN A 1 93 ? 4.848 14.570 -1.953 1.00 97.56 93 GLN A C 1
ATOM 685 O O . GLN A 1 93 ? 5.335 15.529 -1.362 1.00 97.56 93 GLN A O 1
ATOM 690 N N . MET A 1 94 ? 3.826 13.868 -1.454 1.00 96.12 94 MET A N 1
ATOM 691 C CA . MET A 1 94 ? 3.163 14.210 -0.189 1.00 96.12 94 MET A CA 1
ATOM 692 C C . MET A 1 94 ? 4.063 14.006 1.034 1.0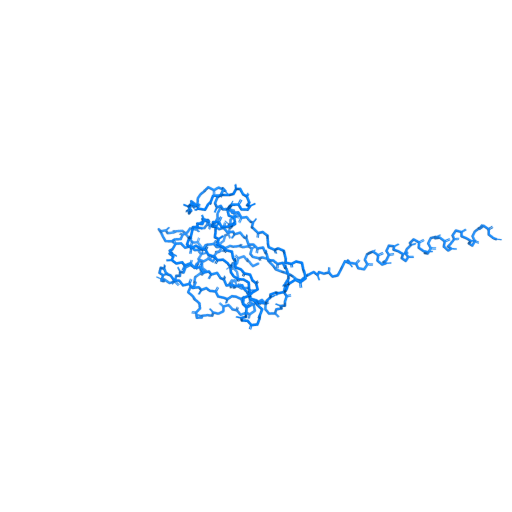0 96.12 94 MET A C 1
ATOM 694 O O . MET A 1 94 ? 3.933 14.740 2.011 1.00 96.12 94 MET A O 1
ATOM 698 N N . LEU A 1 95 ? 4.947 13.006 0.995 1.00 95.69 95 LEU A N 1
ATOM 699 C CA . LEU A 1 95 ? 5.754 12.588 2.145 1.00 95.69 95 LEU A CA 1
ATOM 700 C C . LEU A 1 95 ? 7.228 13.012 2.059 1.00 95.69 95 LEU A C 1
ATOM 702 O O . LEU A 1 95 ? 7.997 12.700 2.965 1.00 95.69 95 LEU A O 1
ATOM 706 N N . GLY A 1 96 ? 7.641 13.701 0.990 1.00 96.38 96 GLY A N 1
ATOM 707 C CA . GLY A 1 96 ? 9.051 14.047 0.767 1.00 96.38 96 GLY A CA 1
ATOM 708 C C . GLY A 1 96 ? 9.939 12.819 0.525 1.00 96.38 96 GLY A C 1
ATOM 709 O O . GLY A 1 96 ? 11.103 12.804 0.922 1.00 96.38 96 GLY A O 1
ATOM 710 N N . LEU A 1 97 ? 9.373 11.780 -0.093 1.00 96.19 97 LEU A N 1
ATOM 711 C CA . LEU A 1 97 ? 10.049 10.539 -0.470 1.00 96.19 97 LEU A CA 1
ATOM 712 C C . LEU A 1 97 ? 10.429 10.564 -1.962 1.00 96.19 97 LEU A C 1
ATOM 714 O O . LEU A 1 97 ? 10.116 11.502 -2.696 1.00 96.19 97 LEU A O 1
ATOM 718 N N . ASN A 1 98 ? 11.091 9.508 -2.427 1.00 96.38 98 ASN A N 1
ATOM 719 C CA . ASN A 1 98 ? 11.496 9.316 -3.813 1.00 96.38 98 ASN A CA 1
ATOM 720 C C . ASN A 1 98 ? 10.709 8.168 -4.450 1.00 96.38 98 ASN A C 1
ATOM 722 O O . ASN A 1 98 ? 10.749 7.040 -3.970 1.00 96.38 98 ASN A O 1
ATOM 726 N N . ALA A 1 99 ? 10.053 8.447 -5.576 1.00 96.50 99 ALA A N 1
ATOM 727 C CA . ALA A 1 99 ? 9.395 7.442 -6.410 1.00 96.50 99 ALA A CA 1
ATOM 728 C C . ALA A 1 99 ? 10.311 7.009 -7.573 1.00 96.50 99 ALA A C 1
ATOM 730 O O . ALA A 1 99 ? 9.997 7.259 -8.736 1.00 96.50 99 ALA A O 1
ATOM 731 N N . ASN A 1 100 ? 11.478 6.434 -7.267 1.00 95.81 100 ASN A N 1
ATOM 732 C CA . ASN A 1 100 ? 12.505 6.077 -8.257 1.00 95.81 100 ASN A CA 1
ATOM 733 C C . ASN A 1 100 ? 12.805 4.571 -8.364 1.00 95.81 100 ASN A C 1
ATOM 735 O O . ASN A 1 100 ? 13.760 4.204 -9.047 1.00 95.81 100 ASN A O 1
ATOM 739 N N . GLY A 1 101 ? 12.041 3.710 -7.689 1.00 95.38 101 GLY A N 1
ATOM 740 C CA . GLY A 1 101 ? 12.219 2.258 -7.761 1.00 95.38 101 GLY A CA 1
ATOM 741 C C . GLY A 1 101 ? 13.467 1.738 -7.049 1.00 95.38 101 GLY A C 1
ATOM 742 O O . GLY A 1 101 ? 13.865 0.594 -7.254 1.00 95.38 101 GLY A O 1
ATOM 743 N N . ASN A 1 102 ? 14.149 2.555 -6.237 1.00 96.00 102 ASN A N 1
ATOM 744 C CA . ASN A 1 102 ? 15.375 2.102 -5.593 1.00 96.00 102 ASN A CA 1
ATOM 745 C C . ASN A 1 102 ? 15.059 1.069 -4.493 1.00 96.00 102 ASN A C 1
ATOM 747 O O . ASN A 1 102 ? 14.344 1.347 -3.531 1.00 96.00 102 ASN A O 1
ATOM 751 N N . GLN A 1 103 ? 15.636 -0.122 -4.625 1.00 94.12 103 GLN A N 1
ATOM 752 C CA . GLN A 1 103 ? 15.372 -1.276 -3.758 1.00 94.12 103 GLN A CA 1
ATOM 753 C C . GLN A 1 103 ? 16.129 -1.238 -2.418 1.00 94.12 103 GLN A C 1
ATOM 755 O O . GLN A 1 103 ? 15.931 -2.095 -1.568 1.00 94.12 103 GLN A O 1
ATOM 760 N N . GLN A 1 104 ? 17.032 -0.274 -2.232 1.00 93.62 104 GLN A N 1
ATOM 761 C CA . GLN A 1 104 ? 17.920 -0.193 -1.067 1.00 93.62 104 GLN A CA 1
ATOM 762 C C . GLN A 1 104 ? 17.822 1.143 -0.328 1.00 93.62 104 GLN A C 1
ATOM 764 O O . GLN A 1 104 ? 18.223 1.245 0.829 1.00 93.62 104 GLN A O 1
ATOM 769 N N . ASN A 1 105 ? 17.319 2.188 -0.985 1.00 93.31 105 ASN A N 1
ATOM 770 C CA . ASN A 1 105 ? 17.267 3.522 -0.415 1.00 93.31 105 ASN A CA 1
ATOM 771 C C . ASN A 1 105 ? 16.048 3.661 0.518 1.00 93.31 105 ASN A C 1
ATOM 773 O O . ASN A 1 105 ? 14.917 3.478 0.066 1.00 93.31 105 ASN A O 1
ATOM 777 N N . PRO A 1 106 ? 16.228 4.059 1.790 1.00 89.81 106 PRO A N 1
ATOM 778 C CA . PRO A 1 106 ? 15.110 4.288 2.708 1.00 89.81 106 PRO A CA 1
ATOM 779 C C . PRO A 1 106 ? 14.113 5.350 2.221 1.00 89.81 106 PRO A C 1
ATOM 781 O O . PRO A 1 106 ? 12.940 5.309 2.561 1.00 89.81 106 PRO A O 1
ATOM 784 N N . SER A 1 107 ? 14.543 6.295 1.381 1.00 92.88 107 SER A N 1
ATOM 785 C CA . SER A 1 107 ? 13.641 7.306 0.810 1.00 92.88 107 SER A CA 1
ATOM 786 C C . SER A 1 107 ? 12.678 6.761 -0.250 1.00 92.88 107 SER A C 1
ATOM 788 O O . SER A 1 107 ? 11.769 7.480 -0.635 1.00 92.88 107 SER A O 1
ATOM 790 N N . SER A 1 108 ? 12.839 5.520 -0.712 1.00 95.50 108 SER A N 1
ATOM 791 C CA . SER A 1 108 ? 11.893 4.806 -1.589 1.00 95.50 108 SER A CA 1
ATOM 792 C C . SER A 1 108 ? 11.333 3.542 -0.924 1.00 95.50 108 SER A C 1
ATOM 794 O O . SER A 1 108 ? 10.666 2.748 -1.577 1.00 95.50 108 SER A O 1
ATOM 796 N N . ASN A 1 109 ? 11.607 3.335 0.368 1.00 97.19 109 ASN A N 1
ATOM 797 C CA . ASN A 1 109 ? 11.155 2.182 1.144 1.00 97.19 109 ASN A CA 1
ATOM 798 C C . ASN A 1 109 ? 10.644 2.677 2.499 1.00 97.19 109 ASN A C 1
ATOM 800 O O . ASN A 1 109 ? 11.439 2.999 3.382 1.00 97.19 109 ASN A O 1
ATOM 804 N N . ALA A 1 110 ? 9.327 2.776 2.661 1.00 96.75 110 ALA A N 1
ATOM 805 C CA . ALA A 1 110 ? 8.739 3.446 3.817 1.00 96.75 110 ALA A CA 1
ATOM 806 C C . ALA A 1 110 ? 7.460 2.768 4.303 1.00 96.75 110 ALA A C 1
ATOM 808 O O . ALA A 1 110 ? 6.680 2.227 3.518 1.00 96.75 110 ALA A O 1
ATOM 809 N N . TYR A 1 111 ? 7.224 2.854 5.614 1.00 97.44 111 TYR A N 1
ATOM 810 C CA . TYR A 1 111 ? 5.932 2.504 6.190 1.00 97.44 111 TYR A CA 1
ATOM 811 C C . TYR A 1 111 ? 4.955 3.665 6.004 1.00 97.44 111 TYR A C 1
ATOM 813 O O . TYR A 1 111 ? 5.143 4.742 6.574 1.00 97.44 111 TYR A O 1
ATOM 821 N N . ILE A 1 112 ? 3.914 3.455 5.205 1.00 97.75 112 ILE A N 1
ATOM 822 C CA . ILE A 1 112 ? 2.941 4.485 4.842 1.00 97.75 112 ILE A CA 1
ATOM 823 C C . ILE A 1 112 ? 1.628 4.206 5.562 1.00 97.75 112 ILE A C 1
ATOM 825 O O . ILE A 1 112 ? 1.120 3.087 5.546 1.00 97.75 112 ILE A O 1
ATOM 829 N N . ASN A 1 113 ? 1.076 5.256 6.168 1.00 97.44 113 ASN A N 1
ATOM 830 C CA . ASN A 1 113 ? -0.197 5.229 6.871 1.00 97.44 113 ASN A CA 1
ATOM 831 C C . ASN A 1 113 ? -1.247 6.007 6.075 1.00 97.44 113 ASN A C 1
ATOM 833 O O . ASN A 1 113 ? -1.045 7.176 5.748 1.00 97.44 113 ASN A O 1
ATOM 837 N N . PHE A 1 114 ? -2.384 5.372 5.825 1.00 97.50 114 PHE A N 1
ATOM 838 C CA . PHE A 1 114 ? -3.562 5.963 5.208 1.00 97.50 114 PHE A CA 1
ATOM 839 C C . PHE A 1 114 ? -4.663 6.049 6.256 1.00 97.50 114 PHE A C 1
ATOM 841 O O . PHE A 1 114 ? -5.094 5.025 6.786 1.00 97.50 114 PHE A O 1
ATOM 848 N N . PHE A 1 115 ? -5.118 7.266 6.548 1.00 95.62 115 PHE A N 1
ATOM 849 C CA . PHE A 1 115 ? -6.219 7.518 7.470 1.00 95.62 115 PHE A CA 1
ATOM 850 C C . PHE A 1 115 ? -7.314 8.315 6.764 1.00 95.62 115 PHE A C 1
ATOM 852 O O . PHE A 1 115 ? -7.071 9.407 6.255 1.00 95.62 115 PHE A O 1
ATOM 859 N N . PHE A 1 116 ? -8.513 7.743 6.728 1.00 95.12 116 PHE A N 1
ATOM 860 C CA . PHE A 1 116 ? -9.634 8.204 5.908 1.00 95.12 116 PHE A CA 1
ATOM 861 C C . PHE A 1 116 ? -10.698 8.989 6.686 1.00 95.12 116 PHE A C 1
ATOM 863 O O . PHE A 1 116 ? -11.690 9.423 6.099 1.00 95.12 116 PHE A O 1
ATOM 870 N N . GLY A 1 117 ? -10.507 9.186 7.995 1.00 92.44 117 GLY A N 1
ATOM 871 C CA . GLY A 1 117 ? -11.511 9.812 8.854 1.00 92.44 117 GLY A CA 1
ATOM 872 C C . GLY A 1 117 ? -12.810 9.006 8.842 1.00 92.44 117 GLY A C 1
ATOM 873 O O . GLY A 1 117 ? -12.812 7.843 9.250 1.00 92.44 117 GLY A O 1
ATOM 874 N N . ASP A 1 118 ? -13.885 9.618 8.346 1.00 91.62 118 ASP A N 1
ATOM 875 C CA . ASP A 1 118 ? -15.218 9.009 8.259 1.00 91.62 118 ASP A CA 1
ATOM 876 C C . ASP A 1 118 ? -15.416 8.134 7.008 1.00 91.62 118 ASP A C 1
ATOM 878 O O . ASP A 1 118 ? -16.390 7.384 6.924 1.00 91.62 118 ASP A O 1
ATOM 882 N N . LEU A 1 119 ? -14.515 8.213 6.019 1.00 95.25 119 LEU A N 1
ATOM 883 C CA . LEU A 1 119 ? -14.593 7.363 4.832 1.00 95.25 119 LEU A CA 1
ATOM 884 C C . LEU A 1 119 ? -14.151 5.933 5.172 1.00 95.25 119 LEU A C 1
ATOM 886 O O . LEU A 1 119 ? -13.164 5.709 5.874 1.00 95.25 119 LEU A O 1
ATOM 890 N N . LEU A 1 120 ? -14.883 4.958 4.632 1.00 96.69 120 LEU A N 1
ATOM 891 C CA . LEU A 1 120 ? -14.660 3.534 4.872 1.00 96.69 120 LEU A CA 1
ATOM 892 C C . LEU A 1 120 ? -14.272 2.812 3.584 1.00 96.69 120 LEU A C 1
ATOM 894 O O . LEU A 1 120 ? -14.758 3.142 2.505 1.00 96.69 120 LEU A O 1
ATOM 898 N N . PHE A 1 121 ? -13.467 1.764 3.715 1.00 98.12 121 PHE A N 1
ATOM 899 C CA . PHE A 1 121 ? -13.147 0.801 2.662 1.00 98.12 121 PHE A CA 1
ATOM 900 C C . PHE A 1 121 ? -13.190 -0.622 3.232 1.00 98.12 121 PHE A C 1
ATOM 902 O O . PHE A 1 121 ? -13.040 -0.827 4.434 1.00 98.12 121 PHE A O 1
ATOM 909 N N . ASN A 1 122 ? -13.414 -1.621 2.382 1.00 97.31 122 ASN A N 1
ATOM 910 C CA . ASN A 1 122 ? -13.383 -3.042 2.752 1.00 97.31 122 ASN A CA 1
ATOM 911 C C . ASN A 1 122 ? -12.444 -3.882 1.880 1.00 97.31 122 ASN A C 1
ATOM 913 O O . ASN A 1 122 ? -12.278 -5.077 2.137 1.00 97.31 122 ASN A O 1
ATOM 917 N N . ALA A 1 123 ? -11.792 -3.261 0.896 1.00 97.31 123 ALA A N 1
ATOM 918 C CA . ALA A 1 123 ? -10.747 -3.889 0.110 1.00 97.31 123 ALA A CA 1
ATOM 919 C C . ALA A 1 123 ? -9.620 -2.912 -0.224 1.00 97.31 123 ALA A C 1
ATOM 921 O O . ALA A 1 123 ? -9.832 -1.704 -0.357 1.00 97.31 123 ALA A O 1
ATOM 922 N N . VAL A 1 124 ? -8.431 -3.470 -0.425 1.00 97.88 124 VAL A N 1
ATOM 923 C CA . VAL A 1 124 ? -7.261 -2.758 -0.941 1.00 97.88 124 VAL A CA 1
ATOM 924 C C . VAL A 1 124 ? -6.798 -3.457 -2.206 1.00 97.88 124 VAL A C 1
ATOM 926 O O . VAL A 1 124 ? -6.626 -4.674 -2.217 1.00 97.88 124 VAL A O 1
ATOM 929 N N . ARG A 1 125 ? -6.595 -2.697 -3.278 1.00 97.50 125 ARG A N 1
ATOM 930 C CA . ARG A 1 125 ? -6.030 -3.188 -4.531 1.00 97.50 125 ARG A CA 1
ATOM 931 C C . ARG A 1 125 ? -4.664 -2.571 -4.761 1.00 97.50 125 ARG A C 1
ATOM 933 O O . ARG A 1 125 ? -4.543 -1.353 -4.835 1.00 97.50 125 ARG A O 1
ATOM 940 N N . LEU A 1 126 ? -3.666 -3.424 -4.928 1.00 97.56 126 LEU A N 1
ATOM 941 C CA . LEU A 1 126 ? -2.315 -3.045 -5.318 1.00 97.56 126 LEU A CA 1
ATOM 942 C C . LEU A 1 126 ? -2.184 -3.305 -6.812 1.00 97.56 126 LEU A C 1
ATOM 944 O O . LEU A 1 126 ? -2.546 -4.383 -7.286 1.00 97.56 126 LEU A O 1
ATOM 948 N N . THR A 1 127 ? -1.735 -2.306 -7.556 1.00 96.81 127 THR A N 1
ATOM 949 C CA . THR A 1 127 ? -1.627 -2.366 -9.015 1.00 96.81 127 THR A CA 1
ATOM 950 C C . THR A 1 127 ? -0.244 -1.928 -9.428 1.00 96.81 127 THR A C 1
ATOM 952 O O . THR A 1 127 ? 0.287 -0.952 -8.896 1.00 96.81 127 THR A O 1
ATOM 955 N N . SER A 1 128 ? 0.292 -2.611 -10.428 1.00 97.00 128 SER A N 1
ATOM 956 C CA . SER A 1 128 ? 1.526 -2.213 -11.067 1.00 97.00 128 SER A CA 1
ATOM 957 C C . SER A 1 128 ? 1.448 -2.422 -12.572 1.00 97.00 128 SER A C 1
ATOM 959 O O . SER A 1 128 ? 0.897 -3.418 -13.050 1.00 97.00 128 SER A O 1
ATOM 961 N N . THR A 1 129 ? 1.979 -1.469 -13.332 1.00 96.56 129 THR A N 1
ATOM 962 C CA . THR A 1 129 ? 2.093 -1.572 -14.795 1.00 96.56 129 THR A CA 1
ATOM 963 C C . THR A 1 129 ? 3.489 -2.000 -15.254 1.00 96.56 129 THR A C 1
ATOM 965 O O . THR A 1 129 ? 3.730 -2.045 -16.459 1.00 96.56 129 THR A O 1
ATOM 968 N N . ASN A 1 130 ? 4.400 -2.275 -14.316 1.00 94.94 130 ASN A N 1
ATOM 969 C CA . ASN A 1 130 ? 5.720 -2.868 -14.546 1.00 94.94 130 ASN A CA 1
ATOM 970 C C . ASN A 1 130 ? 6.053 -3.829 -13.387 1.00 94.94 130 ASN A C 1
ATOM 972 O O . ASN A 1 130 ? 5.228 -4.063 -12.521 1.00 94.94 130 ASN A O 1
ATOM 976 N N . PHE A 1 131 ? 7.241 -4.412 -13.345 1.00 92.81 131 PHE A N 1
ATOM 977 C CA . PHE A 1 131 ? 7.744 -5.088 -12.154 1.00 92.81 131 PHE A CA 1
ATOM 978 C C . PHE A 1 131 ? 8.466 -4.078 -11.238 1.00 92.81 131 PHE A C 1
ATOM 980 O O . PHE A 1 131 ? 9.348 -3.377 -11.723 1.00 92.81 131 PHE A O 1
ATOM 987 N N . ALA A 1 132 ? 8.161 -3.952 -9.944 1.00 94.44 132 ALA A N 1
ATOM 988 C CA . ALA A 1 132 ? 7.015 -4.493 -9.209 1.00 94.44 132 ALA A CA 1
ATOM 989 C C . ALA A 1 132 ? 6.590 -3.537 -8.071 1.00 94.44 132 ALA A C 1
ATOM 991 O O . ALA A 1 132 ? 7.359 -2.695 -7.630 1.00 94.44 132 ALA A O 1
ATOM 992 N N . PHE A 1 133 ? 5.358 -3.675 -7.588 1.00 97.44 133 PHE A N 1
ATOM 993 C CA . PHE A 1 133 ? 4.856 -3.217 -6.294 1.00 97.44 133 PHE A CA 1
ATOM 994 C C . PHE A 1 133 ? 5.221 -4.255 -5.237 1.00 97.44 133 PHE A C 1
ATOM 996 O O . PHE A 1 133 ? 4.757 -5.396 -5.295 1.00 97.44 133 PHE A O 1
ATOM 1003 N N . GLU A 1 134 ? 6.002 -3.852 -4.243 1.00 97.44 134 GLU A N 1
ATOM 1004 C CA . GLU A 1 134 ? 6.453 -4.726 -3.161 1.00 97.44 134 GLU A CA 1
ATOM 1005 C C . GLU A 1 134 ? 5.938 -4.207 -1.826 1.00 97.44 134 GLU A C 1
ATOM 1007 O O . GLU A 1 134 ? 6.063 -3.015 -1.525 1.00 97.44 134 GLU A O 1
ATOM 1012 N N . SER A 1 135 ? 5.367 -5.085 -1.004 1.00 97.62 135 SER A N 1
ATOM 1013 C CA . SER A 1 135 ? 4.890 -4.662 0.305 1.00 97.62 135 SER A CA 1
ATOM 1014 C C . SER A 1 135 ? 4.848 -5.744 1.364 1.00 97.62 135 SER A C 1
ATOM 1016 O O . SER A 1 135 ? 4.779 -6.939 1.079 1.00 97.62 135 SER A O 1
ATOM 1018 N N . ASP A 1 136 ? 4.886 -5.292 2.610 1.00 97.69 136 ASP A N 1
ATOM 1019 C CA . ASP A 1 136 ? 4.858 -6.135 3.795 1.00 97.69 136 ASP A CA 1
ATOM 1020 C C . ASP A 1 136 ? 4.267 -5.391 5.006 1.00 97.69 136 ASP A C 1
ATOM 1022 O O . ASP A 1 136 ? 3.983 -4.193 4.947 1.00 97.69 136 ASP A O 1
ATOM 1026 N N . ASN A 1 137 ? 4.070 -6.096 6.118 1.00 96.69 137 ASN A N 1
ATOM 1027 C CA . ASN A 1 137 ? 3.660 -5.561 7.411 1.00 96.69 137 ASN A CA 1
ATOM 1028 C C . ASN A 1 137 ? 2.362 -4.733 7.339 1.00 96.69 137 ASN A C 1
ATOM 1030 O O . ASN A 1 137 ? 2.249 -3.630 7.884 1.00 96.69 137 ASN A O 1
ATOM 1034 N N . HIS A 1 138 ? 1.361 -5.256 6.627 1.00 97.44 138 HIS A N 1
ATOM 1035 C CA . HIS A 1 138 ? 0.092 -4.558 6.454 1.00 97.44 138 HIS A CA 1
ATOM 1036 C C . HIS A 1 138 ? -0.698 -4.527 7.766 1.00 97.44 138 HIS A C 1
ATOM 1038 O O . HIS A 1 138 ? -0.839 -5.552 8.443 1.00 97.44 138 HIS A O 1
ATOM 1044 N N . ALA A 1 139 ? -1.288 -3.383 8.086 1.00 96.44 139 ALA A N 1
ATOM 1045 C CA . ALA A 1 139 ? -2.180 -3.193 9.223 1.00 96.44 139 ALA A CA 1
ATOM 1046 C C . ALA A 1 139 ? -3.473 -2.520 8.759 1.00 96.44 139 ALA A C 1
ATOM 1048 O O . ALA A 1 139 ? -3.455 -1.698 7.850 1.00 96.44 139 ALA A O 1
ATOM 1049 N N . PHE A 1 140 ? -4.606 -2.857 9.368 1.00 96.50 140 PHE A N 1
ATOM 1050 C CA . PHE A 1 140 ? -5.867 -2.170 9.101 1.00 96.50 140 PHE A CA 1
ATOM 1051 C C . PHE A 1 140 ? -6.801 -2.240 10.301 1.00 96.50 140 PHE A C 1
ATOM 1053 O O . PHE A 1 140 ? -6.706 -3.145 11.130 1.00 96.50 140 PHE A O 1
ATOM 1060 N N . GLY A 1 141 ? -7.717 -1.282 10.376 1.00 93.12 141 GLY A N 1
ATOM 1061 C CA . GLY A 1 141 ? -8.717 -1.208 11.431 1.00 93.12 141 GLY A CA 1
ATOM 1062 C C . GLY A 1 141 ? -9.761 -0.136 11.146 1.00 93.12 141 GLY A C 1
ATOM 1063 O O . GLY A 1 141 ? -9.565 0.741 10.302 1.00 93.12 141 GLY A O 1
ATOM 1064 N N . ALA A 1 142 ? -10.888 -0.228 11.841 1.00 84.75 142 ALA A N 1
ATOM 1065 C CA . ALA A 1 142 ? -11.831 0.875 11.960 1.00 84.75 142 ALA A CA 1
ATOM 1066 C C . ALA A 1 142 ? -11.459 1.723 13.182 1.00 84.75 142 ALA A C 1
ATOM 1068 O O . ALA A 1 142 ? -10.858 1.197 14.123 1.00 84.75 142 ALA A O 1
ATOM 1069 N N . ASN A 1 143 ? -11.863 2.997 13.197 1.00 66.12 143 ASN A N 1
ATOM 1070 C CA . ASN A 1 143 ? -11.873 3.797 14.416 1.00 66.12 143 ASN A CA 1
ATOM 1071 C C . ASN A 1 143 ? -12.528 2.970 15.527 1.00 66.12 143 ASN A C 1
ATOM 1073 O O . ASN A 1 143 ? -13.720 2.664 15.477 1.00 66.12 143 ASN A O 1
ATOM 1077 N N . VAL A 1 144 ? -11.734 2.599 16.527 1.00 55.44 144 VAL A N 1
ATOM 1078 C CA . VAL A 1 144 ? -12.267 2.172 17.812 1.00 55.44 144 VAL A CA 1
ATOM 1079 C C . VAL A 1 144 ? -12.888 3.440 18.397 1.00 55.44 144 VAL A C 1
ATOM 1081 O O . VAL A 1 144 ? -12.168 4.438 18.494 1.00 55.44 144 VAL A O 1
ATOM 1084 N N . PRO A 1 145 ? -14.194 3.465 18.732 1.00 54.34 145 PRO A N 1
ATOM 1085 C CA . PRO A 1 145 ? -14.768 4.592 19.458 1.00 54.34 145 PRO A CA 1
ATOM 1086 C C . PRO A 1 145 ? -13.846 4.919 20.627 1.00 54.34 145 PRO A C 1
ATOM 1088 O O . PRO A 1 145 ? -13.393 3.979 21.290 1.00 54.34 145 PRO A O 1
ATOM 1091 N N . GLU A 1 146 ? -13.525 6.205 20.827 1.00 54.03 146 GLU A N 1
ATOM 1092 C CA . GLU A 1 146 ? -12.611 6.624 21.891 1.00 54.03 146 GLU A CA 1
ATOM 1093 C C . GLU A 1 146 ? -12.937 5.830 23.154 1.00 54.03 146 GLU A C 1
ATOM 1095 O O . GLU A 1 146 ? -14.115 5.754 23.531 1.00 54.03 146 GLU A O 1
ATOM 1100 N N . PRO A 1 147 ? -11.940 5.135 23.730 1.00 52.09 147 PRO A N 1
ATOM 1101 C CA . PRO A 1 147 ? -12.211 4.072 24.670 1.00 52.09 147 PRO A CA 1
ATOM 1102 C C . PRO A 1 147 ? -13.119 4.606 25.765 1.00 52.09 147 PRO A C 1
ATOM 1104 O O . PRO A 1 147 ? -12.953 5.741 26.226 1.00 52.09 147 PRO A O 1
ATOM 1107 N N . GLY A 1 148 ? -14.035 3.760 26.243 1.00 62.75 148 GLY A N 1
ATOM 1108 C CA . GLY A 1 148 ? -14.865 4.048 27.412 1.00 62.75 148 GLY A CA 1
ATOM 1109 C C . GLY A 1 148 ? -14.072 4.576 28.616 1.00 62.75 148 GLY A C 1
ATOM 1110 O O . GLY A 1 148 ? -14.684 5.055 29.549 1.00 62.75 148 GLY A O 1
ATOM 1111 N N . ALA A 1 149 ? -12.735 4.561 28.589 1.00 69.00 149 ALA A N 1
ATOM 1112 C CA . ALA A 1 149 ? -11.831 5.377 29.390 1.00 69.00 149 ALA A CA 1
ATOM 1113 C C . ALA A 1 149 ? -12.251 6.849 29.567 1.00 69.00 149 ALA A C 1
ATOM 1115 O O . ALA A 1 149 ? -12.205 7.308 30.700 1.00 69.00 149 ALA A O 1
ATOM 1116 N N . LEU A 1 150 ? -12.697 7.589 28.540 1.00 78.06 150 LEU A N 1
ATOM 1117 C CA . LEU A 1 150 ? -13.163 8.977 28.747 1.00 78.06 150 LEU A CA 1
ATOM 1118 C C . LEU A 1 150 ? -14.493 9.028 29.504 1.00 78.06 150 LEU A C 1
ATOM 1120 O O . LEU A 1 150 ? -14.667 9.851 30.404 1.00 78.06 150 LEU A O 1
ATOM 1124 N N . ALA A 1 151 ? -15.406 8.105 29.202 1.00 80.62 151 ALA A N 1
ATOM 1125 C CA . ALA A 1 151 ? -16.658 7.964 29.940 1.00 80.62 151 ALA A CA 1
ATOM 1126 C C . ALA A 1 151 ? -16.409 7.530 31.399 1.00 80.62 151 ALA A C 1
ATOM 1128 O O . ALA A 1 151 ? -16.965 8.116 32.321 1.00 80.62 151 ALA A O 1
ATOM 1129 N N . LEU A 1 152 ? -15.523 6.559 31.628 1.00 83.44 152 LEU A N 1
ATOM 1130 C CA . LEU A 1 152 ? -15.094 6.073 32.940 1.00 83.44 152 LEU A CA 1
ATOM 1131 C C . LEU A 1 152 ? -14.330 7.146 33.715 1.00 83.44 152 LEU A C 1
ATOM 1133 O O . LEU A 1 152 ? -14.520 7.270 34.921 1.00 83.44 152 LEU A O 1
ATOM 1137 N N . PHE A 1 153 ? -13.512 7.950 33.039 1.00 87.06 153 PHE A N 1
ATOM 1138 C CA . PHE A 1 153 ? -12.841 9.103 33.626 1.00 87.06 153 PHE A CA 1
ATOM 1139 C C . PHE A 1 153 ? -13.863 10.155 34.064 1.00 87.06 153 PHE A C 1
ATOM 1141 O O . PHE A 1 153 ? -13.831 10.599 35.211 1.00 87.06 153 PHE A O 1
ATOM 1148 N N . GLY A 1 154 ? -14.835 10.477 33.206 1.00 87.00 154 GLY A N 1
ATOM 1149 C CA . GLY A 1 154 ? -15.948 11.367 33.541 1.00 87.00 154 GLY A CA 1
ATOM 1150 C C . GLY A 1 154 ? -16.781 10.860 34.724 1.00 87.00 154 GLY A C 1
ATOM 1151 O O . GLY A 1 154 ? -17.046 11.612 35.663 1.00 87.00 154 GLY A O 1
ATOM 1152 N N . ILE A 1 155 ? -17.129 9.571 34.736 1.00 91.06 155 ILE A N 1
ATOM 1153 C CA . ILE A 1 155 ? -17.848 8.920 35.843 1.00 91.06 155 ILE A CA 1
ATOM 1154 C C . ILE A 1 155 ? -17.003 8.936 37.127 1.00 91.06 155 ILE A C 1
ATOM 1156 O O . ILE A 1 155 ? -17.522 9.238 38.203 1.00 91.06 155 ILE A O 1
ATOM 1160 N N . GLY A 1 156 ? -15.699 8.670 37.030 1.00 91.88 156 GLY A N 1
ATOM 1161 C CA . GLY A 1 156 ? -14.766 8.709 38.155 1.00 91.88 156 GLY A CA 1
ATOM 1162 C C . GLY A 1 156 ? -14.667 10.099 38.786 1.00 91.88 156 GLY A C 1
ATOM 1163 O O . GLY A 1 156 ? -14.777 10.237 40.007 1.00 91.88 156 GLY A O 1
ATOM 1164 N N . LEU A 1 157 ? -14.545 11.146 37.964 1.00 93.56 157 LEU A N 1
ATOM 1165 C CA . LEU A 1 157 ? -14.549 12.538 38.421 1.00 93.56 157 LEU A CA 1
ATOM 1166 C C . LEU A 1 157 ? -15.885 12.931 39.066 1.00 93.56 157 LEU A C 1
ATOM 1168 O O . LEU A 1 157 ? -15.8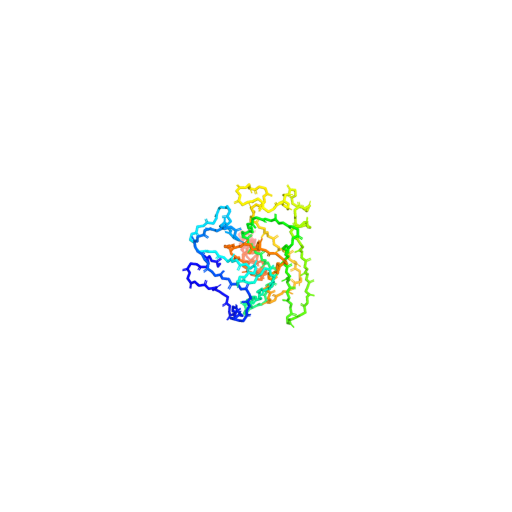93 13.549 40.134 1.00 93.56 157 LEU A O 1
ATOM 1172 N N . ALA A 1 158 ? -17.013 12.538 38.470 1.00 93.56 158 ALA A N 1
ATOM 1173 C CA . ALA A 1 158 ? -18.338 12.788 39.035 1.00 93.56 158 ALA A CA 1
ATOM 1174 C C . ALA A 1 158 ? -18.516 12.100 40.402 1.00 93.56 158 ALA A C 1
ATOM 1176 O O . ALA A 1 158 ? -19.009 12.715 41.352 1.00 93.56 158 ALA A O 1
ATOM 1177 N N . GLY A 1 159 ? -18.051 10.854 40.539 1.00 93.62 159 GLY A N 1
ATOM 1178 C CA . GLY A 1 159 ? -18.059 10.114 41.803 1.00 93.62 159 GLY A CA 1
ATOM 1179 C C . GLY A 1 159 ? -17.229 10.791 42.900 1.00 93.62 159 GLY A C 1
ATOM 1180 O O . GLY A 1 159 ? -17.690 10.921 44.038 1.00 93.62 159 GLY A O 1
ATOM 1181 N N . LEU A 1 160 ? -16.036 11.293 42.563 1.00 93.12 160 LEU A N 1
ATOM 1182 C CA . LEU A 1 160 ? -15.185 12.053 43.488 1.00 93.12 160 LEU A CA 1
ATOM 1183 C C . LEU A 1 160 ? -15.842 13.369 43.933 1.00 93.12 160 LEU A C 1
ATOM 1185 O O . LEU A 1 160 ? -15.818 13.700 45.122 1.00 93.12 160 LEU A O 1
ATOM 1189 N N . ALA A 1 161 ? -16.475 14.095 43.009 1.00 91.38 161 ALA A N 1
ATOM 1190 C CA . ALA A 1 161 ? -17.182 15.338 43.316 1.00 91.38 161 ALA A CA 1
ATOM 1191 C C . ALA A 1 161 ? -18.381 15.108 44.255 1.00 91.38 161 ALA A C 1
ATOM 1193 O O . ALA A 1 161 ? -18.546 15.832 45.240 1.00 91.38 161 ALA A O 1
ATOM 1194 N N . LEU A 1 162 ? -19.187 14.070 44.005 1.00 93.06 162 LEU A N 1
ATOM 1195 C CA . LEU A 1 162 ? -20.321 13.700 44.863 1.00 93.06 162 LEU A CA 1
ATOM 1196 C C . LEU A 1 162 ? -19.872 13.266 46.265 1.00 93.06 162 LEU A C 1
ATOM 1198 O O . LEU A 1 162 ? -20.500 13.646 47.256 1.00 93.06 162 LEU A O 1
ATOM 1202 N N . ARG A 1 163 ? -18.760 12.525 46.374 1.00 89.00 163 ARG A N 1
ATOM 1203 C CA . ARG A 1 163 ? -18.175 12.140 47.669 1.00 89.00 163 ARG A CA 1
ATOM 1204 C C . ARG A 1 163 ? -17.729 13.357 48.477 1.00 89.00 163 ARG A C 1
ATOM 1206 O O . ARG A 1 163 ? -18.003 13.415 49.672 1.00 89.00 163 ARG A O 1
ATOM 1213 N N . ARG A 1 164 ? -17.093 14.341 47.835 1.00 85.12 164 ARG A N 1
ATOM 1214 C CA . ARG A 1 164 ? -16.623 15.566 48.502 1.00 85.12 164 ARG A CA 1
ATOM 1215 C C . ARG A 1 164 ? -17.779 16.390 49.077 1.00 85.12 164 ARG A C 1
ATOM 1217 O O . ARG A 1 164 ? -17.669 16.872 50.199 1.00 85.12 164 ARG A O 1
ATOM 1224 N N . ARG A 1 165 ? -18.908 16.479 48.360 1.00 79.81 165 ARG A N 1
ATOM 1225 C CA . ARG A 1 165 ? -20.123 17.182 48.825 1.00 79.81 165 ARG A CA 1
ATOM 1226 C C . ARG A 1 165 ? -20.770 16.527 50.047 1.00 79.81 165 ARG A C 1
ATOM 1228 O O . ARG A 1 165 ? -21.328 17.231 50.873 1.00 79.81 165 ARG A O 1
ATOM 1235 N N . ARG A 1 166 ? -20.663 15.202 50.190 1.00 75.00 166 ARG A N 1
ATOM 1236 C CA . ARG A 1 166 ? -21.158 14.469 51.371 1.00 75.00 166 ARG A CA 1
ATOM 1237 C C . ARG A 1 166 ? -20.277 14.607 52.613 1.00 75.00 166 ARG A C 1
ATOM 1239 O O . ARG A 1 166 ? -20.730 14.263 53.688 1.00 75.00 166 ARG A O 1
ATOM 1246 N N . GLN A 1 167 ? -19.027 15.047 52.467 1.00 68.56 167 GLN A N 1
ATOM 1247 C CA . GLN A 1 167 ? -18.121 15.278 53.600 1.00 68.56 167 GLN A CA 1
ATOM 1248 C C . GLN A 1 167 ? -18.177 16.715 54.132 1.00 68.56 167 GLN A C 1
ATOM 1250 O O . GLN A 1 167 ? -17.607 16.995 55.179 1.00 68.56 167 GLN A O 1
ATOM 1255 N N . THR A 1 168 ? -18.797 17.631 53.384 1.00 61.72 168 THR A N 1
ATOM 1256 C CA . THR A 1 168 ? -18.935 19.053 53.749 1.00 61.72 168 THR A CA 1
ATOM 1257 C C . THR A 1 168 ? -20.346 19.427 54.215 1.00 61.72 168 THR A C 1
ATOM 1259 O O . THR A 1 168 ? -20.558 20.579 54.581 1.00 61.72 168 THR A O 1
ATOM 1262 N N . ALA A 1 169 ? -21.281 18.474 54.207 1.00 53.38 169 ALA A N 1
ATOM 1263 C CA . ALA A 1 169 ? -22.606 18.563 54.820 1.00 53.38 169 ALA A CA 1
ATOM 1264 C C . ALA A 1 169 ? -22.625 17.701 56.086 1.00 53.38 169 ALA A C 1
ATOM 1266 O O . ALA A 1 169 ? -23.306 18.106 57.050 1.00 53.38 169 ALA A O 1
#

Mean predicted aligned error: 7.48 Å